Protein AF-A0A7J8SU48-F1 (afdb_monomer_lite)

Radius of gyration: 16.94 Å; chains: 1; bounding box: 37×37×42 Å

Secondary structure (DSSP, 8-state):
--------BTTB------TTT-----SEEEEES-GGGS-HHHHHHHHHHHHHHHHHH-TT--EEEEE--EEPPGGG--TTTHHHHHHHHHHHHHHHHHSS---EETT-

InterPro domains:
  IPR001077 O-methyltransferase, C-terminal domain [PF00891] (8-108)
  IPR016461 O-methyltransferase-like [PS51683] (1-108)
  IPR016461 O-methyltransferase-like [PTHR11746] (14-108)
  IPR029063 S-adenosyl-L-methionine-dependent methyltransferase superfamily [G3DSA:3.40.50.150] (3-108)
  IPR029063 S-adenosyl-L-methionine-dependent methyltransferase superfamily [SSF53335] (10-108)

Organism: Gossypium davidsonii (NCBI:txid34287)

Structure (mmCIF, N/CA/C/O backbone):
data_AF-A0A7J8SU48-F1
#
_entry.id   AF-A0A7J8SU48-F1
#
loop_
_atom_site.group_PDB
_atom_site.id
_atom_site.type_symbol
_atom_site.label_atom_id
_atom_site.label_alt_id
_atom_site.label_comp_id
_atom_site.label_asym_id
_atom_site.label_entity_id
_atom_site.label_seq_id
_atom_site.pdbx_PDB_ins_code
_atom_site.Cartn_x
_atom_site.Cartn_y
_atom_site.Cartn_z
_atom_site.occupancy
_atom_site.B_iso_or_equiv
_atom_site.auth_seq_id
_atom_site.auth_comp_id
_atom_site.auth_asym_id
_atom_site.auth_atom_id
_atom_site.pdbx_PDB_model_num
ATOM 1 N N . MET A 1 1 ? -1.539 -21.802 3.707 1.00 43.28 1 MET A N 1
ATOM 2 C CA . MET A 1 1 ? -1.877 -21.889 5.143 1.00 43.28 1 MET A CA 1
ATOM 3 C C . MET A 1 1 ? -0.743 -21.184 5.878 1.00 43.28 1 MET A C 1
ATOM 5 O O . MET A 1 1 ? 0.362 -21.707 5.877 1.00 43.28 1 MET A O 1
ATOM 9 N N . LEU A 1 2 ? -0.946 -19.938 6.321 1.00 53.31 2 LEU A N 1
ATOM 10 C CA . LEU A 1 2 ? 0.092 -19.184 7.037 1.00 53.31 2 LEU A CA 1
ATOM 11 C C . LEU A 1 2 ? 0.279 -19.814 8.423 1.00 53.31 2 LEU A C 1
ATOM 13 O O . LEU A 1 2 ? -0.695 -20.160 9.082 1.00 53.31 2 LEU A O 1
ATOM 17 N N . ASN A 1 3 ? 1.530 -20.035 8.810 1.00 48.88 3 ASN A N 1
ATOM 18 C CA . ASN A 1 3 ? 1.925 -20.704 10.045 1.00 48.88 3 ASN A CA 1
ATOM 19 C C . ASN A 1 3 ? 1.720 -19.728 11.224 1.00 48.88 3 ASN A C 1
ATOM 21 O O . ASN A 1 3 ? 2.374 -18.690 11.264 1.00 48.88 3 ASN A O 1
ATOM 25 N N . THR A 1 4 ? 0.792 -20.004 12.146 1.00 61.75 4 THR A N 1
ATOM 26 C CA . THR A 1 4 ? 0.286 -19.018 13.132 1.00 61.75 4 THR A CA 1
ATOM 27 C C . THR A 1 4 ? 0.928 -19.090 14.522 1.00 61.75 4 THR A C 1
ATOM 29 O O . THR A 1 4 ? 0.342 -18.607 15.484 1.00 61.75 4 THR A O 1
ATOM 32 N N . ASN A 1 5 ? 2.131 -19.648 14.678 1.00 74.31 5 ASN A N 1
ATOM 33 C CA . ASN A 1 5 ? 2.818 -19.682 15.983 1.00 74.31 5 ASN A CA 1
ATOM 34 C C . ASN A 1 5 ? 3.531 -18.360 16.335 1.00 74.31 5 ASN A C 1
ATOM 36 O O . ASN 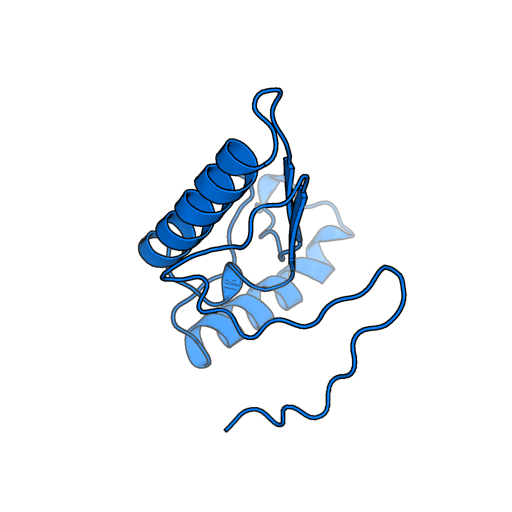A 1 5 ? 4.617 -18.369 16.912 1.00 74.31 5 ASN A O 1
ATOM 40 N N . LEU A 1 6 ? 2.943 -17.219 15.976 1.00 84.56 6 LEU A N 1
ATOM 41 C CA . LEU A 1 6 ? 3.449 -15.909 16.375 1.00 84.56 6 LEU A CA 1
ATOM 42 C C . LEU A 1 6 ? 2.851 -15.557 17.739 1.00 84.56 6 LEU A C 1
ATOM 44 O O . LEU A 1 6 ? 1.640 -15.630 17.929 1.00 84.56 6 LEU A O 1
ATOM 48 N N . GLN A 1 7 ? 3.714 -15.230 18.698 1.00 88.50 7 GLN A N 1
ATOM 49 C CA . GLN A 1 7 ? 3.308 -14.825 20.040 1.00 88.50 7 GLN A CA 1
ATOM 50 C C . GLN A 1 7 ? 3.464 -13.318 20.185 1.00 88.50 7 GLN A C 1
ATOM 52 O O . GLN A 1 7 ? 4.528 -12.768 19.897 1.00 88.50 7 GLN A O 1
ATOM 57 N N . ASP A 1 8 ? 2.407 -12.671 20.662 1.00 92.69 8 ASP A N 1
ATOM 58 C CA . ASP A 1 8 ? 2.436 -11.260 21.029 1.00 92.69 8 ASP A CA 1
ATOM 59 C C . ASP A 1 8 ? 3.436 -11.012 22.168 1.00 92.69 8 ASP A C 1
ATOM 61 O O . ASP A 1 8 ? 3.649 -11.860 23.040 1.00 92.69 8 ASP A O 1
ATOM 65 N N . SER A 1 9 ? 4.039 -9.823 22.194 1.00 94.06 9 SER A N 1
ATOM 66 C CA . SER A 1 9 ? 4.981 -9.446 23.249 1.00 94.06 9 SER A CA 1
ATOM 67 C C . SER A 1 9 ? 5.060 -7.935 23.432 1.00 94.06 9 SER A C 1
ATOM 69 O O . SER A 1 9 ? 5.431 -7.222 22.500 1.00 94.06 9 SER A O 1
ATOM 71 N N . GLY A 1 10 ? 4.804 -7.438 24.645 1.00 95.00 10 GLY A N 1
ATOM 72 C CA . GLY A 1 10 ? 4.969 -6.020 24.982 1.00 95.00 10 GLY A CA 1
ATOM 73 C C . GLY A 1 10 ? 4.236 -5.091 24.007 1.00 95.00 10 GLY A C 1
ATOM 74 O O . GLY A 1 10 ? 3.013 -5.032 24.011 1.00 95.00 10 GLY A O 1
ATOM 75 N N . ASN A 1 11 ? 5.003 -4.390 23.167 1.00 95.12 11 ASN A N 1
ATOM 76 C CA . ASN A 1 11 ? 4.507 -3.431 22.172 1.00 95.12 11 ASN A CA 1
ATOM 77 C C . ASN A 1 11 ? 4.328 -4.030 20.759 1.00 95.12 11 ASN A C 1
ATOM 79 O O . ASN A 1 11 ? 4.201 -3.278 19.795 1.00 95.12 11 ASN A O 1
ATOM 83 N N . LEU A 1 12 ? 4.372 -5.358 20.614 1.00 94.50 12 LEU A N 1
ATOM 84 C CA . LEU A 1 12 ? 4.258 -6.067 19.340 1.00 94.50 12 LEU A CA 1
ATOM 85 C C . LEU A 1 12 ? 3.089 -7.049 19.380 1.00 94.50 12 LEU A C 1
ATOM 87 O O . LEU A 1 12 ? 3.029 -7.913 20.258 1.00 94.50 12 LEU A O 1
ATOM 91 N N . LYS A 1 13 ? 2.195 -6.917 18.401 1.00 92.75 13 LYS A N 1
ATOM 92 C CA . LYS A 1 13 ? 1.032 -7.776 18.206 1.00 92.75 13 LYS A CA 1
ATOM 93 C C . LYS A 1 13 ? 1.003 -8.286 16.772 1.00 92.75 13 LYS A C 1
ATOM 95 O O . LYS A 1 13 ? 1.315 -7.527 15.852 1.00 92.75 13 LYS A O 1
ATOM 100 N N . TYR A 1 14 ? 0.636 -9.548 16.594 1.00 91.81 14 TYR A N 1
ATOM 101 C CA . TYR A 1 14 ? 0.499 -10.162 15.280 1.00 91.81 14 TYR A CA 1
ATOM 102 C C . TYR A 1 14 ? -0.968 -10.430 14.976 1.00 91.81 14 TYR A C 1
ATOM 104 O O . TYR A 1 14 ? -1.639 -11.174 15.685 1.00 91.81 14 TYR A O 1
ATOM 112 N N . ASP A 1 15 ? -1.454 -9.859 13.879 1.00 89.38 15 ASP A N 1
ATOM 113 C CA . ASP A 1 15 ? -2.825 -10.040 13.424 1.00 89.38 15 ASP A CA 1
ATOM 114 C C . ASP A 1 15 ? -2.827 -10.502 11.964 1.00 89.38 15 ASP A C 1
ATOM 116 O O . ASP A 1 15 ? -2.140 -9.937 11.111 1.00 89.38 15 ASP A O 1
ATOM 120 N N . ALA A 1 16 ? -3.611 -11.538 11.668 1.00 89.69 16 ALA A N 1
ATOM 121 C CA . ALA A 1 16 ? -3.863 -11.967 10.299 1.00 89.69 16 ALA A CA 1
ATOM 122 C C . ALA A 1 16 ? -5.027 -11.143 9.738 1.00 89.69 16 ALA A C 1
ATOM 124 O O . ALA A 1 16 ? -6.174 -11.339 10.138 1.00 89.69 16 ALA A O 1
ATOM 125 N N . VAL A 1 17 ? -4.728 -10.218 8.827 1.00 88.81 17 VAL A N 1
ATOM 126 C CA . VAL A 1 17 ? -5.711 -9.271 8.283 1.00 88.81 17 VAL A CA 1
ATOM 127 C C . VAL A 1 17 ? -5.687 -9.304 6.759 1.00 88.81 17 VAL A C 1
ATOM 129 O O . VAL A 1 17 ? -4.630 -9.426 6.144 1.00 88.81 17 VAL A O 1
ATOM 132 N N . ASP A 1 18 ? -6.865 -9.179 6.150 1.00 94.69 18 ASP A N 1
ATOM 133 C CA . ASP A 1 18 ? -7.022 -8.965 4.712 1.00 94.69 18 ASP A CA 1
ATOM 134 C C . ASP A 1 18 ? -7.151 -7.461 4.431 1.00 94.69 18 ASP A C 1
ATOM 136 O O . ASP A 1 18 ? -8.219 -6.870 4.612 1.00 94.69 18 ASP A O 1
ATOM 140 N N . MET A 1 19 ? -6.061 -6.843 3.970 1.00 94.44 19 MET A N 1
ATOM 141 C CA . MET A 1 19 ? -5.988 -5.400 3.702 1.00 94.44 19 MET A CA 1
ATOM 142 C C . MET A 1 19 ? -6.947 -4.913 2.598 1.00 94.44 19 MET A C 1
ATOM 144 O O . MET A 1 19 ? -7.258 -3.721 2.519 1.00 94.44 19 MET A O 1
ATOM 148 N N . PHE A 1 20 ? -7.482 -5.822 1.773 1.00 96.00 20 PHE A N 1
ATOM 149 C CA . PHE A 1 20 ? -8.525 -5.502 0.795 1.00 96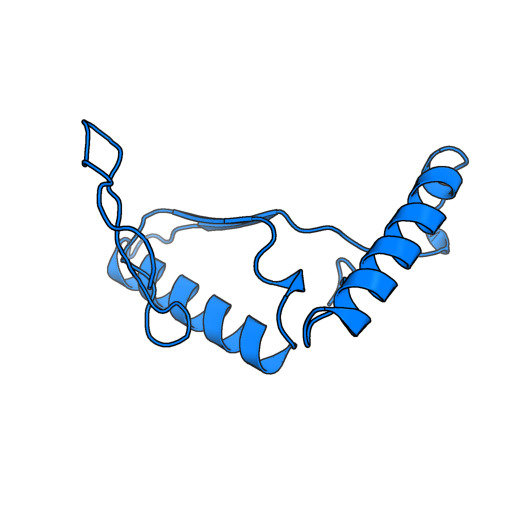.00 20 PHE A CA 1
ATOM 150 C C . PHE A 1 20 ? -9.928 -5.445 1.391 1.00 96.00 20 PHE A C 1
ATOM 152 O O . PHE A 1 20 ? -10.875 -5.108 0.670 1.00 96.00 20 PHE A O 1
ATOM 159 N N . LYS A 1 21 ? -10.081 -5.787 2.670 1.00 95.69 21 LYS A N 1
ATOM 160 C CA . LYS A 1 21 ? -11.339 -5.691 3.411 1.00 95.69 21 LYS A CA 1
ATOM 161 C C . LYS A 1 21 ? -11.247 -4.667 4.527 1.00 95.69 21 LYS A C 1
ATOM 163 O O . LYS A 1 21 ? -12.159 -3.864 4.670 1.00 95.69 21 LYS A O 1
ATOM 168 N N . GLU A 1 22 ? -10.169 -4.693 5.305 1.00 92.69 22 GLU A N 1
ATOM 169 C CA . GLU A 1 22 ? -9.965 -3.739 6.389 1.00 92.69 22 GLU A CA 1
ATOM 170 C C . GLU A 1 22 ? -8.494 -3.597 6.781 1.00 92.69 22 GLU A C 1
ATOM 172 O O . GLU A 1 22 ? -7.674 -4.488 6.583 1.00 92.69 22 GLU A O 1
ATOM 177 N N . VAL A 1 23 ? -8.173 -2.461 7.396 1.00 95.12 23 VAL A N 1
ATOM 178 C CA . VAL A 1 23 ? -6.906 -2.232 8.097 1.00 95.12 23 VAL A CA 1
ATOM 179 C C . VAL A 1 23 ? -7.232 -1.896 9.551 1.00 95.12 23 VAL A C 1
ATOM 181 O O . VAL A 1 23 ? -8.252 -1.255 9.830 1.00 95.12 23 VAL A O 1
ATOM 184 N N . LEU A 1 24 ? -6.406 -2.350 10.492 1.00 93.81 24 LEU A N 1
ATOM 185 C CA . LEU A 1 24 ? -6.622 -2.106 11.919 1.00 93.81 24 LEU A CA 1
ATOM 186 C C . LEU A 1 24 ? -6.458 -0.623 12.257 1.00 93.81 24 LEU A C 1
ATOM 188 O O . LEU A 1 24 ? -5.583 0.053 11.722 1.00 93.81 24 LEU A O 1
ATOM 192 N N . ALA A 1 25 ? -7.297 -0.124 13.167 1.00 94.94 25 ALA A N 1
ATOM 193 C CA . ALA A 1 25 ? -7.208 1.249 13.653 1.00 94.94 25 ALA A CA 1
ATOM 194 C C . ALA A 1 25 ? -5.819 1.500 14.266 1.00 94.94 25 ALA A C 1
ATOM 196 O O . ALA A 1 25 ? -5.350 0.723 15.096 1.00 94.94 25 ALA A O 1
ATOM 197 N N . SER A 1 26 ? -5.120 2.538 13.804 1.00 93.19 26 SER A N 1
ATOM 198 C CA . SER A 1 26 ? -3.728 2.817 14.182 1.00 93.19 26 SER A CA 1
ATOM 199 C C . SER A 1 26 ? -3.401 4.299 14.016 1.00 93.19 26 SER A C 1
ATOM 201 O O . SER A 1 26 ? -3.965 4.971 13.152 1.00 93.19 26 SER A O 1
ATOM 203 N N . ASP A 1 27 ? -2.487 4.816 14.841 1.00 94.50 27 ASP A N 1
ATOM 204 C CA . ASP A 1 27 ? -2.042 6.218 14.768 1.00 94.50 27 ASP A CA 1
ATOM 205 C C . ASP A 1 27 ? -1.195 6.489 13.515 1.00 94.50 27 ASP A C 1
ATOM 207 O O . ASP A 1 27 ? -1.216 7.585 12.943 1.00 94.50 27 ASP A O 1
ATOM 211 N N . ALA A 1 28 ? -0.462 5.469 13.070 1.00 95.75 28 ALA A N 1
ATOM 212 C CA . ALA A 1 28 ? 0.272 5.466 11.820 1.00 95.75 28 ALA A CA 1
ATOM 213 C C . ALA A 1 28 ? 0.213 4.085 11.164 1.00 95.75 28 ALA A C 1
ATOM 215 O O . ALA A 1 28 ? 0.123 3.069 11.851 1.00 95.75 28 ALA A O 1
ATOM 216 N N . ILE A 1 29 ? 0.286 4.059 9.836 1.00 97.06 29 ILE A N 1
ATOM 217 C CA . ILE A 1 29 ? 0.327 2.833 9.035 1.00 97.06 29 ILE A CA 1
ATOM 218 C C . ILE A 1 29 ? 1.583 2.878 8.176 1.00 97.06 29 ILE A C 1
ATOM 220 O O . ILE A 1 29 ? 1.837 3.884 7.517 1.00 97.06 29 ILE A O 1
ATOM 224 N N . LEU A 1 30 ? 2.356 1.795 8.185 1.00 97.69 30 LEU A N 1
ATOM 225 C CA . LEU A 1 30 ? 3.527 1.620 7.336 1.00 97.69 30 LEU A CA 1
ATOM 226 C C . LEU A 1 30 ? 3.233 0.546 6.286 1.00 97.69 30 LEU A C 1
ATOM 228 O O . LEU A 1 30 ? 2.962 -0.598 6.641 1.00 97.69 30 LEU A O 1
ATOM 232 N N . LEU A 1 31 ? 3.321 0.913 5.012 1.00 97.56 31 LEU A N 1
ATOM 233 C CA . LEU A 1 31 ? 3.234 0.004 3.872 1.00 97.56 31 LEU A CA 1
ATOM 234 C C . LEU A 1 31 ? 4.624 -0.075 3.244 1.00 97.56 31 LEU A C 1
ATOM 236 O O . LEU A 1 31 ? 5.075 0.882 2.619 1.00 97.56 31 LEU A O 1
ATOM 240 N N . LYS A 1 32 ? 5.333 -1.179 3.474 1.00 96.56 32 LYS A N 1
ATOM 241 C CA . LYS A 1 32 ? 6.683 -1.385 2.945 1.00 96.56 32 LYS A CA 1
ATOM 242 C C . LYS A 1 32 ? 6.660 -2.506 1.918 1.00 96.56 32 LYS A C 1
ATOM 244 O O . LYS A 1 32 ? 6.434 -3.646 2.318 1.00 96.56 32 LYS A O 1
ATOM 249 N N . TRP A 1 33 ? 6.951 -2.176 0.663 1.00 94.44 33 TRP A N 1
ATOM 250 C CA . TRP A 1 33 ? 6.943 -3.102 -0.474 1.00 94.44 33 TRP A CA 1
ATOM 251 C C . TRP A 1 33 ? 5.594 -3.797 -0.608 1.00 94.44 33 TRP A C 1
ATOM 253 O O . TRP A 1 33 ? 5.521 -5.015 -0.697 1.00 94.44 33 TRP A O 1
ATOM 263 N N . ILE A 1 34 ? 4.523 -3.005 -0.508 1.00 95.94 34 ILE A N 1
ATOM 264 C CA . ILE A 1 34 ? 3.150 -3.510 -0.596 1.00 95.94 34 ILE A CA 1
ATOM 265 C C . ILE A 1 34 ? 2.467 -2.988 -1.851 1.00 95.94 34 ILE A C 1
ATOM 267 O O . ILE A 1 34 ? 1.799 -3.764 -2.517 1.00 95.94 34 ILE A O 1
ATOM 271 N N . LEU A 1 35 ? 2.578 -1.696 -2.184 1.00 96.44 35 LEU A N 1
ATOM 272 C CA . LEU A 1 35 ? 1.779 -1.122 -3.275 1.00 96.44 35 LEU A CA 1
ATOM 273 C C . LEU A 1 35 ? 2.362 -1.445 -4.656 1.00 96.44 35 LEU A C 1
ATOM 275 O O . LEU A 1 35 ? 1.615 -1.514 -5.631 1.00 96.44 35 LEU A O 1
ATOM 279 N N . LEU A 1 36 ? 3.667 -1.703 -4.744 1.00 94.12 36 LEU A N 1
ATOM 280 C CA . LEU A 1 36 ? 4.316 -2.201 -5.963 1.00 94.12 36 LEU A CA 1
ATOM 281 C C . LEU A 1 36 ? 3.777 -3.563 -6.447 1.00 94.12 36 LEU A C 1
ATOM 283 O O . LEU A 1 36 ? 3.871 -3.854 -7.636 1.00 94.12 36 LEU A O 1
ATOM 287 N N . ASP A 1 37 ? 3.135 -4.354 -5.575 1.00 95.06 37 ASP A N 1
ATOM 288 C CA . ASP A 1 37 ? 2.549 -5.653 -5.942 1.00 95.06 37 ASP A CA 1
ATOM 289 C C . ASP A 1 37 ? 1.209 -5.528 -6.691 1.00 95.06 37 ASP A C 1
ATOM 291 O O . ASP A 1 37 ? 0.757 -6.476 -7.341 1.00 95.06 37 ASP A O 1
ATOM 295 N N . TRP A 1 38 ? 0.553 -4.367 -6.609 1.00 96.12 38 TRP A N 1
ATOM 296 C CA . TRP A 1 38 ? -0.847 -4.204 -7.002 1.00 96.12 38 TRP A CA 1
ATOM 297 C C . TRP A 1 38 ? -1.044 -3.160 -8.092 1.00 96.12 38 TRP A C 1
ATOM 299 O O . TRP A 1 38 ? -0.267 -2.209 -8.233 1.00 96.12 38 TRP A O 1
ATOM 309 N N . ASN A 1 39 ? -2.128 -3.311 -8.855 1.00 94.69 39 ASN A N 1
ATOM 310 C CA . ASN A 1 39 ? -2.525 -2.295 -9.828 1.00 94.69 39 ASN A CA 1
ATOM 311 C C . ASN A 1 39 ? -3.131 -1.060 -9.133 1.00 94.69 39 ASN A C 1
ATOM 313 O O . ASN A 1 39 ? -3.360 -1.043 -7.924 1.00 94.69 39 ASN A O 1
ATOM 317 N N . ASP A 1 40 ? -3.398 -0.004 -9.900 1.00 95.44 40 ASP A N 1
ATOM 318 C CA . ASP A 1 40 ? -3.788 1.293 -9.337 1.00 95.44 40 ASP A CA 1
ATOM 319 C C . ASP A 1 40 ? -5.143 1.254 -8.602 1.00 95.44 40 ASP A C 1
ATOM 321 O O . ASP A 1 40 ? -5.280 1.853 -7.533 1.00 95.44 40 ASP A O 1
ATOM 325 N N . ASP A 1 41 ? -6.122 0.486 -9.092 1.00 96.88 41 ASP A N 1
ATOM 326 C CA . ASP A 1 41 ? -7.428 0.336 -8.432 1.00 96.88 41 ASP A CA 1
ATOM 327 C C . ASP A 1 41 ? -7.305 -0.395 -7.086 1.00 96.88 41 ASP A C 1
ATOM 329 O O . ASP A 1 41 ? -7.940 -0.027 -6.088 1.00 96.88 41 ASP A O 1
ATOM 333 N N . GLU A 1 42 ? -6.458 -1.419 -7.042 1.00 97.44 42 GLU A N 1
ATOM 334 C CA . GLU A 1 42 ? -6.146 -2.184 -5.839 1.00 97.44 42 GLU A CA 1
ATOM 335 C C . GLU A 1 42 ? -5.367 -1.346 -4.817 1.00 97.44 42 GLU A C 1
ATOM 337 O O . GLU A 1 42 ? -5.742 -1.311 -3.640 1.00 97.44 42 GLU A O 1
ATOM 342 N N . CYS A 1 43 ? -4.361 -0.589 -5.261 1.00 97.25 43 CYS A N 1
ATOM 343 C CA . CYS A 1 43 ? -3.634 0.374 -4.435 1.00 97.25 43 CYS A CA 1
ATOM 344 C C . CYS A 1 43 ? -4.573 1.411 -3.818 1.00 97.25 43 CYS A C 1
ATOM 346 O O . CYS A 1 43 ? -4.547 1.642 -2.605 1.00 97.25 43 CYS A O 1
ATOM 348 N N . LEU A 1 44 ? -5.463 2.000 -4.623 1.00 97.25 44 LEU A N 1
ATOM 349 C CA . LEU A 1 44 ? -6.464 2.950 -4.141 1.00 97.25 44 LEU A CA 1
ATOM 350 C C . LEU A 1 44 ? -7.389 2.322 -3.097 1.00 97.25 44 LEU A C 1
ATOM 352 O O . LEU A 1 44 ? -7.7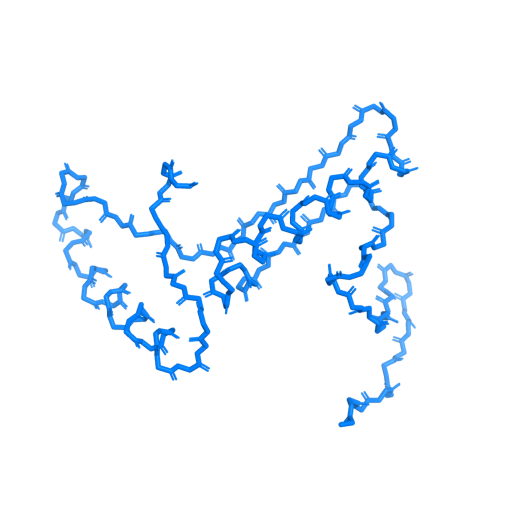68 2.989 -2.131 1.00 97.25 44 LEU A O 1
ATOM 356 N N . LYS A 1 45 ? -7.761 1.051 -3.265 1.00 97.94 45 LYS A N 1
ATOM 357 C CA . LYS A 1 45 ? -8.587 0.326 -2.296 1.00 97.94 45 LYS A CA 1
ATOM 358 C C . LYS A 1 45 ? -7.863 0.145 -0.960 1.00 97.94 45 LYS A C 1
ATOM 360 O O . LYS A 1 45 ? -8.445 0.454 0.079 1.00 97.94 45 LYS A O 1
ATOM 365 N N . ILE A 1 46 ? -6.597 -0.274 -0.981 1.00 97.81 46 ILE A N 1
ATOM 366 C CA . ILE A 1 46 ? -5.765 -0.412 0.226 1.00 97.81 46 ILE A CA 1
ATOM 367 C C . ILE A 1 46 ? -5.629 0.943 0.934 1.00 97.81 46 ILE A C 1
ATOM 369 O O . ILE A 1 46 ? -5.934 1.064 2.122 1.00 97.81 46 ILE A O 1
ATOM 373 N N . LEU A 1 47 ? -5.255 1.993 0.198 1.00 97.50 47 LEU A N 1
ATOM 374 C CA . LEU A 1 47 ? -5.059 3.337 0.748 1.00 97.50 47 LEU A CA 1
ATOM 375 C C . LEU A 1 47 ? -6.344 3.929 1.351 1.00 97.50 47 LEU A C 1
ATOM 377 O O . LEU A 1 47 ? -6.284 4.610 2.381 1.00 97.50 47 LEU A O 1
ATOM 381 N N . LYS A 1 48 ? -7.517 3.644 0.766 1.00 97.25 48 LYS A N 1
ATOM 382 C CA . LYS A 1 48 ? -8.821 4.021 1.343 1.00 97.25 48 LYS A CA 1
ATOM 383 C C . LYS A 1 48 ? -9.041 3.365 2.707 1.00 97.25 48 LYS A C 1
ATOM 385 O O . LYS A 1 48 ? -9.346 4.080 3.662 1.00 97.25 48 LYS A O 1
ATOM 390 N N . HIS A 1 49 ? -8.803 2.059 2.839 1.00 97.38 49 HIS A N 1
ATOM 391 C CA . HIS A 1 49 ? -8.915 1.384 4.136 1.00 97.38 49 HIS A CA 1
ATOM 392 C C . HIS A 1 49 ? -7.897 1.906 5.157 1.00 97.38 49 HIS A C 1
ATOM 394 O O . HIS A 1 49 ? -8.242 2.071 6.328 1.00 97.38 49 HIS A O 1
ATOM 400 N N . CYS A 1 50 ? -6.670 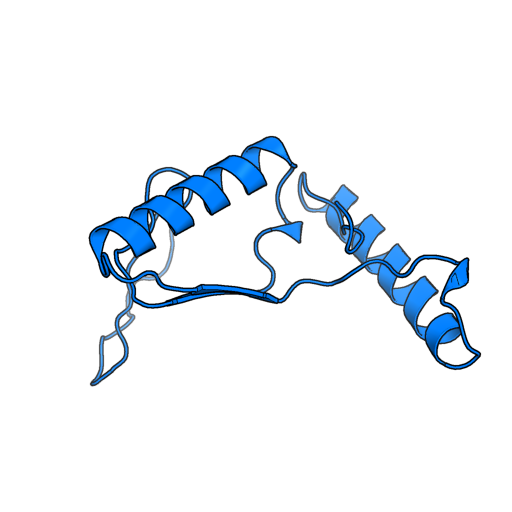2.241 4.739 1.00 96.81 50 CYS A N 1
ATOM 401 C CA . CYS A 1 50 ? -5.689 2.882 5.620 1.00 96.81 50 CYS A CA 1
ATOM 402 C C . CYS A 1 50 ? -6.198 4.231 6.153 1.00 96.81 50 CYS A C 1
ATOM 404 O O . CYS A 1 50 ? -6.120 4.510 7.352 1.00 96.81 50 CYS A O 1
ATOM 406 N N . LYS A 1 51 ? -6.770 5.066 5.278 1.00 94.94 51 LYS A N 1
ATOM 407 C CA . LYS A 1 51 ? -7.363 6.353 5.666 1.00 94.94 51 LYS A CA 1
ATOM 408 C C . LYS A 1 51 ? -8.516 6.173 6.657 1.00 94.94 51 LYS A C 1
ATOM 410 O O . LYS A 1 51 ? -8.605 6.914 7.639 1.00 94.94 51 LYS A O 1
ATOM 415 N N . GLU A 1 52 ? -9.389 5.197 6.428 1.00 94.69 52 GLU A N 1
ATOM 416 C CA . GLU A 1 52 ? -10.495 4.867 7.334 1.00 94.69 52 GLU A CA 1
ATOM 417 C C . GLU A 1 52 ? -9.998 4.350 8.689 1.00 94.69 52 GLU A C 1
ATOM 419 O O . GLU A 1 52 ? -10.531 4.729 9.731 1.00 94.69 52 GLU A O 1
ATOM 424 N N . ALA A 1 53 ? -8.961 3.513 8.699 1.00 95.50 53 ALA A N 1
ATOM 425 C CA . ALA A 1 53 ? -8.332 3.002 9.912 1.00 95.50 53 ALA A CA 1
ATOM 426 C C . ALA A 1 53 ? -7.741 4.121 10.783 1.00 95.50 53 ALA A C 1
ATOM 428 O O . ALA A 1 53 ? -8.033 4.187 11.979 1.00 95.50 53 ALA A O 1
ATOM 429 N N . ILE A 1 54 ? -7.000 5.053 10.178 1.00 96.25 54 ILE A N 1
ATOM 430 C CA . ILE A 1 54 ? -6.483 6.241 10.875 1.00 96.25 54 ILE A CA 1
ATOM 431 C C . ILE A 1 54 ? -7.630 7.095 11.422 1.00 96.25 54 ILE A C 1
ATOM 433 O O . ILE A 1 54 ? -7.601 7.517 12.578 1.00 96.25 54 ILE A O 1
ATOM 437 N N . SER A 1 55 ? -8.667 7.321 10.611 1.00 93.56 55 SER A N 1
ATOM 438 C CA . SER A 1 55 ? -9.814 8.156 10.996 1.00 93.56 55 SER A CA 1
ATOM 439 C C . SER A 1 55 ? -10.603 7.567 12.172 1.00 93.56 55 SER A C 1
ATOM 441 O O . SER A 1 55 ? -11.132 8.317 12.994 1.00 93.56 55 SER A O 1
ATOM 443 N N . ARG A 1 56 ? -10.668 6.230 12.271 1.00 93.44 56 ARG A N 1
ATOM 444 C CA . ARG A 1 56 ? -11.272 5.513 13.405 1.00 93.44 56 ARG A CA 1
ATOM 445 C C . ARG A 1 56 ? -10.446 5.647 14.687 1.00 93.44 56 ARG A C 1
ATOM 447 O O . ARG A 1 56 ? -11.042 5.771 15.753 1.00 93.44 56 ARG A O 1
ATOM 454 N N . GLN A 1 57 ? -9.115 5.649 14.586 1.00 93.38 57 GLN A N 1
ATOM 455 C CA . GLN A 1 57 ? -8.220 5.744 15.743 1.00 93.38 57 GLN A CA 1
ATOM 456 C C . GLN A 1 57 ? -8.110 7.172 16.285 1.00 93.38 57 GLN A C 1
ATOM 458 O O . GLN A 1 57 ? -8.276 7.407 17.481 1.00 93.38 57 GLN A O 1
ATOM 463 N N . ASN A 1 58 ? -7.818 8.139 15.413 1.00 85.94 58 ASN A N 1
ATOM 464 C CA . ASN A 1 58 ? -7.434 9.479 15.828 1.00 85.94 58 ASN A CA 1
ATOM 465 C C . ASN A 1 58 ? -8.134 10.555 14.992 1.00 85.94 58 ASN A C 1
ATOM 467 O O . ASN A 1 58 ? -7.738 10.880 13.873 1.00 85.94 58 ASN A O 1
ATOM 471 N N . LYS A 1 59 ? -9.143 11.197 15.594 1.00 80.75 59 LYS A N 1
ATOM 472 C CA . LYS A 1 59 ? -9.884 12.307 14.969 1.00 80.75 59 LYS A CA 1
ATOM 473 C C . LYS A 1 59 ? -9.027 13.547 14.689 1.00 80.75 59 LYS A C 1
ATOM 475 O O . LYS A 1 59 ? -9.455 14.400 13.919 1.00 80.75 59 LYS A O 1
ATOM 480 N N . LYS A 1 60 ? -7.847 13.672 15.308 1.00 85.31 60 LYS A N 1
ATOM 481 C CA . LYS A 1 60 ? -6.886 14.759 15.047 1.00 85.31 60 LYS A CA 1
ATOM 482 C C . LYS A 1 60 ? -5.966 14.462 13.853 1.00 85.31 60 LYS A C 1
ATOM 484 O O . LYS A 1 60 ? -5.148 15.310 13.510 1.00 85.31 60 LYS A O 1
ATOM 489 N N . GLY A 1 61 ? -6.121 13.299 13.218 1.00 81.69 61 GLY A N 1
ATOM 490 C CA . GLY A 1 61 ? -5.319 12.846 12.086 1.00 81.69 61 GLY A CA 1
ATOM 491 C C . GLY A 1 61 ? -4.210 11.872 12.487 1.00 81.69 61 GLY A C 1
ATOM 492 O O . GLY A 1 61 ? -3.847 11.752 13.654 1.00 81.69 61 GLY A O 1
ATOM 493 N N . GLY A 1 62 ? -3.673 11.180 11.488 1.00 92.75 62 GLY A N 1
ATOM 494 C CA . GLY A 1 62 ? -2.554 10.242 11.589 1.00 92.75 62 GLY A CA 1
ATOM 495 C C . GLY A 1 62 ? -1.787 10.217 10.270 1.00 92.75 62 GLY A C 1
ATOM 496 O O . GLY A 1 62 ? -2.032 11.058 9.400 1.00 92.75 62 GLY A O 1
ATOM 497 N N . LYS A 1 63 ? -0.847 9.284 10.107 1.00 94.94 63 LYS A N 1
ATOM 498 C CA . LYS A 1 63 ? 0.009 9.230 8.908 1.00 94.94 63 LYS A CA 1
ATOM 499 C C . LYS A 1 63 ? 0.015 7.852 8.257 1.00 94.94 63 LYS A C 1
ATOM 501 O O . LYS A 1 63 ? 0.131 6.844 8.943 1.00 94.94 63 LYS A O 1
ATOM 506 N N . VAL A 1 64 ? -0.037 7.828 6.928 1.00 96.75 64 VAL A N 1
ATOM 507 C CA . VAL A 1 64 ? 0.343 6.656 6.130 1.00 96.75 64 VAL A CA 1
ATOM 508 C C . VAL A 1 64 ? 1.755 6.908 5.613 1.00 96.75 64 VAL A C 1
ATOM 510 O O . VAL A 1 64 ? 2.015 7.956 5.026 1.00 96.75 64 VAL A O 1
ATOM 513 N N . MET A 1 65 ? 2.670 5.985 5.882 1.00 97.69 65 MET A N 1
ATOM 514 C CA . MET A 1 65 ? 4.040 5.990 5.379 1.00 97.69 65 MET A CA 1
ATOM 515 C C . MET A 1 65 ? 4.176 4.861 4.366 1.00 97.69 65 MET A C 1
ATOM 517 O O . MET A 1 65 ? 3.855 3.715 4.677 1.00 97.69 65 MET A O 1
ATOM 521 N N . ILE A 1 66 ? 4.650 5.190 3.172 1.00 97.50 66 ILE A N 1
ATOM 522 C CA . ILE A 1 66 ? 4.882 4.232 2.093 1.00 97.50 66 ILE A CA 1
ATOM 523 C C . ILE A 1 66 ? 6.389 4.170 1.875 1.00 97.50 66 ILE A C 1
ATOM 525 O O . ILE A 1 66 ? 7.045 5.207 1.784 1.00 97.50 66 ILE A O 1
ATOM 529 N N . ILE A 1 67 ? 6.934 2.959 1.848 1.00 95.88 67 ILE A N 1
ATOM 530 C CA . ILE A 1 67 ? 8.335 2.705 1.521 1.00 95.88 67 ILE A CA 1
ATOM 531 C C . ILE A 1 67 ? 8.334 1.718 0.365 1.00 95.88 67 ILE A C 1
ATOM 533 O O . ILE A 1 67 ? 8.369 0.518 0.611 1.00 95.88 67 ILE A O 1
ATOM 537 N N . ASP A 1 68 ? 8.313 2.249 -0.853 1.00 92.94 68 ASP A N 1
ATOM 538 C CA . ASP A 1 68 ? 8.410 1.514 -2.117 1.00 92.94 68 ASP A CA 1
ATOM 539 C C . ASP A 1 68 ? 9.532 2.126 -2.972 1.00 92.94 68 ASP A C 1
ATOM 541 O O . ASP A 1 68 ? 10.106 3.166 -2.621 1.00 92.94 68 ASP A O 1
ATOM 545 N N . MET A 1 69 ? 9.894 1.454 -4.063 1.00 89.69 69 MET A N 1
ATOM 546 C CA . MET A 1 69 ? 10.820 2.021 -5.033 1.00 89.69 69 MET A CA 1
ATOM 547 C C . MET A 1 69 ? 10.105 3.120 -5.831 1.00 89.69 69 MET A C 1
ATOM 549 O O . MET A 1 69 ? 8.912 3.050 -6.107 1.00 89.69 69 MET A O 1
ATOM 553 N N . VAL A 1 70 ? 10.841 4.188 -6.142 1.00 89.12 70 VAL A N 1
ATOM 554 C CA . VAL A 1 70 ? 10.328 5.318 -6.921 1.00 89.12 70 VAL A CA 1
ATOM 555 C C . VAL A 1 70 ? 11.147 5.413 -8.198 1.00 89.12 70 VAL A C 1
ATOM 557 O O . VAL A 1 70 ? 12.367 5.617 -8.145 1.00 89.12 70 VAL A O 1
ATOM 560 N N . LEU A 1 71 ? 10.476 5.253 -9.337 1.00 87.19 71 LEU A N 1
ATOM 561 C CA . LEU A 1 71 ? 11.087 5.377 -10.653 1.00 87.19 71 LEU A CA 1
ATOM 562 C C . LEU A 1 71 ? 11.548 6.817 -10.875 1.00 87.19 71 LEU A C 1
ATOM 564 O O . LEU A 1 71 ? 10.770 7.772 -10.799 1.00 87.19 71 LEU A O 1
ATOM 568 N N . MET A 1 72 ? 12.838 6.971 -11.161 1.00 78.88 72 MET A N 1
ATOM 569 C CA . MET A 1 72 ? 13.434 8.267 -11.467 1.00 78.88 72 MET A CA 1
ATOM 570 C C . MET A 1 72 ? 13.047 8.706 -12.883 1.00 78.88 72 MET A C 1
ATOM 572 O O . MET A 1 72 ? 13.151 7.937 -13.837 1.00 78.88 72 MET A O 1
ATOM 576 N N . LYS A 1 73 ? 12.666 9.977 -13.048 1.00 70.81 73 LYS A N 1
ATOM 577 C CA . LYS A 1 73 ? 12.546 10.587 -14.380 1.00 70.81 73 LYS A CA 1
ATOM 578 C C . LYS A 1 73 ? 13.932 10.863 -14.961 1.00 70.81 73 LYS A C 1
ATOM 580 O O . LYS A 1 73 ? 14.812 11.347 -14.248 1.00 70.81 73 LYS A O 1
ATOM 585 N N . ASN A 1 74 ? 14.083 10.645 -16.269 1.00 66.25 74 ASN A N 1
ATOM 586 C CA . ASN A 1 74 ? 15.331 10.877 -17.009 1.00 66.25 74 ASN A CA 1
ATOM 587 C C . ASN A 1 74 ? 15.917 12.284 -16.775 1.00 66.25 74 ASN A C 1
ATOM 589 O O . ASN A 1 74 ? 17.129 12.440 -16.676 1.00 66.25 74 ASN A O 1
ATOM 593 N N . ASP A 1 75 ? 15.066 13.296 -16.594 1.00 62.50 75 ASP A N 1
ATOM 594 C CA . ASP A 1 75 ? 15.484 14.695 -16.433 1.00 62.50 75 ASP A CA 1
ATOM 595 C C . ASP A 1 75 ? 16.114 15.002 -15.058 1.00 62.50 75 ASP A C 1
ATOM 597 O O . ASP A 1 75 ? 16.699 16.068 -14.867 1.00 62.50 75 ASP A O 1
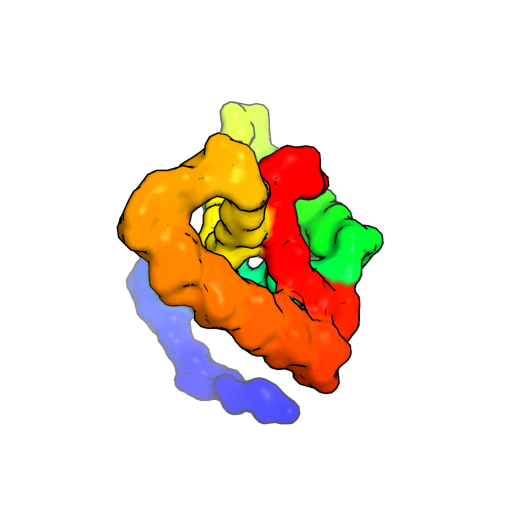ATOM 601 N N . LYS A 1 76 ? 16.003 14.080 -14.088 1.00 57.91 76 LYS A N 1
ATOM 602 C CA . LYS A 1 76 ? 16.604 14.189 -12.745 1.00 57.91 76 LYS A CA 1
ATOM 603 C C . LYS A 1 76 ? 17.903 13.375 -12.609 1.00 57.91 76 LYS A C 1
ATOM 605 O O . LYS A 1 76 ? 18.457 13.297 -11.513 1.00 57.91 76 LYS A O 1
ATOM 610 N N . MET A 1 77 ? 18.405 12.770 -13.689 1.00 58.81 77 MET A N 1
ATOM 611 C CA . MET A 1 77 ? 19.614 11.946 -13.638 1.00 58.81 77 MET A CA 1
ATOM 612 C C . MET A 1 77 ? 20.893 12.787 -13.538 1.00 58.81 77 MET A C 1
ATOM 614 O O . MET A 1 77 ? 21.284 13.471 -14.482 1.00 58.81 77 MET A O 1
ATOM 618 N N . ASN A 1 78 ? 21.598 12.683 -12.411 1.00 59.16 78 ASN A N 1
ATOM 619 C CA . ASN A 1 78 ? 23.028 12.986 -12.325 1.00 59.16 78 ASN A CA 1
ATOM 620 C C . ASN A 1 78 ? 23.851 11.684 -12.476 1.00 59.16 78 ASN A C 1
ATOM 622 O O . ASN A 1 78 ? 23.293 10.590 -12.525 1.00 59.16 78 ASN A O 1
ATOM 626 N N . GLY A 1 79 ? 25.183 11.779 -12.564 1.00 56.59 79 GLY A N 1
ATOM 627 C CA . GLY A 1 79 ? 26.055 10.628 -12.863 1.00 56.59 79 GLY A CA 1
ATOM 628 C C . GLY A 1 79 ? 25.959 9.435 -11.894 1.00 56.59 79 GLY A C 1
ATOM 629 O O . GLY A 1 79 ? 26.292 8.322 -12.287 1.00 56.59 79 GLY A O 1
ATOM 630 N N . GLU A 1 80 ? 25.464 9.630 -10.666 1.00 56.41 80 GLU A N 1
ATOM 631 C CA . GLU A 1 80 ? 25.196 8.545 -9.705 1.00 56.41 80 GLU A CA 1
ATOM 632 C C . GLU A 1 80 ? 23.818 7.882 -9.922 1.00 56.41 80 GLU A C 1
ATOM 634 O O . GLU A 1 80 ? 23.671 6.684 -9.681 1.00 56.41 80 GLU A O 1
ATOM 639 N N . ALA A 1 81 ? 22.829 8.615 -10.450 1.00 54.72 81 ALA A N 1
ATOM 640 C CA . ALA A 1 81 ? 21.483 8.117 -10.767 1.00 54.72 81 ALA A CA 1
ATOM 641 C C . ALA A 1 81 ? 21.427 7.220 -12.022 1.00 54.72 81 ALA A C 1
ATOM 643 O O . ALA A 1 81 ? 20.477 6.456 -12.210 1.00 54.72 81 ALA A O 1
ATOM 644 N N . LEU A 1 82 ? 22.451 7.266 -12.882 1.00 53.41 82 LEU A N 1
ATOM 645 C CA . LEU A 1 82 ? 22.515 6.402 -14.066 1.00 53.41 82 LEU A CA 1
ATOM 646 C C . LEU A 1 82 ? 22.658 4.917 -13.676 1.00 53.41 82 LEU A C 1
ATOM 648 O O . LEU A 1 82 ? 22.026 4.055 -14.281 1.00 53.41 82 LEU A O 1
ATOM 652 N N . ASN A 1 83 ? 23.424 4.630 -12.616 1.00 56.66 83 ASN A N 1
ATOM 653 C CA . ASN A 1 83 ? 23.678 3.264 -12.140 1.00 56.66 83 ASN A CA 1
ATOM 654 C C . ASN A 1 83 ? 22.474 2.639 -11.414 1.00 56.66 83 ASN A C 1
ATOM 656 O O . ASN A 1 83 ? 22.395 1.417 -11.308 1.00 56.66 83 ASN A O 1
ATOM 660 N N . SER A 1 84 ? 21.523 3.439 -10.919 1.00 73.50 84 SER A N 1
ATOM 661 C CA . SER A 1 84 ? 20.311 2.914 -10.277 1.00 73.50 84 SER A CA 1
ATOM 662 C C . SER A 1 84 ? 19.186 2.628 -11.269 1.00 73.50 84 SER A C 1
ATOM 664 O O . SER A 1 84 ? 18.324 1.806 -10.975 1.00 73.50 84 SER A O 1
ATOM 666 N N . THR A 1 85 ? 19.196 3.247 -12.451 1.00 81.12 85 THR A N 1
ATOM 667 C CA . THR A 1 85 ? 18.079 3.142 -13.404 1.00 81.12 85 THR A CA 1
ATOM 668 C C . THR A 1 85 ? 17.952 1.747 -13.996 1.00 81.12 85 THR A C 1
ATOM 670 O O . THR A 1 85 ? 16.851 1.214 -14.068 1.00 81.12 85 THR A O 1
ATOM 673 N N . GLU A 1 86 ? 19.066 1.117 -14.370 1.00 84.31 86 GLU A N 1
ATOM 674 C CA . GLU A 1 86 ? 19.049 -0.265 -14.859 1.00 84.31 86 GLU A CA 1
ATOM 675 C C . GLU A 1 86 ? 18.429 -1.201 -13.810 1.00 84.31 86 GLU A C 1
ATOM 677 O O . GLU A 1 86 ? 17.525 -1.969 -14.123 1.00 84.31 86 GLU A O 1
ATOM 682 N N . THR A 1 87 ? 18.824 -1.060 -12.539 1.00 86.94 87 THR A N 1
ATOM 683 C CA . THR A 1 87 ? 18.252 -1.846 -11.431 1.00 86.94 87 THR A CA 1
ATOM 684 C C . THR A 1 87 ? 16.757 -1.576 -11.244 1.00 86.94 87 THR A C 1
ATOM 686 O O . THR A 1 87 ? 15.999 -2.522 -11.047 1.00 86.94 87 THR A O 1
ATOM 689 N N . GLN A 1 88 ? 16.324 -0.314 -11.332 1.00 89.00 88 GLN A N 1
ATOM 690 C CA . GLN A 1 88 ? 14.907 0.055 -11.244 1.00 89.00 88 GLN A CA 1
ATOM 691 C C . GLN A 1 88 ? 14.084 -0.593 -12.363 1.00 89.00 88 GLN A C 1
ATOM 693 O O . GLN A 1 88 ? 13.054 -1.198 -12.092 1.00 89.00 88 GLN A O 1
ATOM 698 N N . LEU A 1 89 ? 14.571 -0.540 -13.605 1.00 88.69 89 LEU A N 1
ATOM 699 C CA . LEU A 1 89 ? 13.906 -1.155 -14.755 1.00 88.69 89 LEU A CA 1
ATOM 700 C C . LEU A 1 89 ? 13.886 -2.685 -14.662 1.00 88.69 89 LEU A C 1
ATOM 702 O O . LEU A 1 89 ? 12.882 -3.309 -14.997 1.00 88.69 89 LEU A O 1
ATOM 706 N N . PHE A 1 90 ? 14.968 -3.308 -14.188 1.00 90.94 90 PHE A N 1
ATOM 707 C CA . PHE A 1 90 ? 14.980 -4.749 -13.932 1.00 90.94 90 PHE A CA 1
ATOM 708 C C . PHE A 1 90 ? 13.960 -5.148 -12.870 1.00 90.94 90 PHE A C 1
ATOM 710 O O . PHE A 1 90 ? 13.307 -6.181 -13.018 1.00 90.94 90 PHE A O 1
ATOM 717 N N . PHE A 1 91 ? 13.817 -4.347 -11.816 1.00 90.12 91 PHE A N 1
ATOM 718 C CA . PHE A 1 91 ? 12.844 -4.613 -10.767 1.00 90.12 91 PHE A CA 1
ATOM 719 C C . PHE A 1 91 ? 11.405 -4.392 -11.255 1.00 90.12 91 PHE A C 1
ATOM 721 O O . PHE A 1 91 ? 10.553 -5.236 -11.004 1.00 90.12 91 PHE A O 1
ATOM 728 N N . ASP A 1 92 ? 11.149 -3.355 -12.052 1.00 90.56 92 ASP A N 1
ATOM 729 C CA . ASP A 1 92 ? 9.842 -3.132 -12.684 1.00 90.56 92 ASP A CA 1
ATOM 730 C C . ASP A 1 92 ? 9.455 -4.286 -13.627 1.00 90.56 92 ASP A C 1
ATOM 732 O O . ASP A 1 92 ? 8.352 -4.828 -13.550 1.00 90.56 92 ASP A O 1
ATOM 736 N N . MET A 1 93 ? 10.401 -4.776 -14.439 1.00 92.06 93 MET A N 1
ATOM 737 C CA . MET A 1 93 ? 10.195 -5.992 -15.235 1.00 92.06 93 MET A CA 1
ATOM 738 C C . MET A 1 93 ? 9.910 -7.221 -14.371 1.00 92.06 93 MET A C 1
ATOM 740 O O . MET A 1 93 ? 9.075 -8.046 -14.740 1.00 92.06 93 MET A O 1
ATOM 744 N N . LEU A 1 94 ? 10.587 -7.359 -13.229 1.00 92.31 94 LEU A N 1
ATOM 745 C CA . LEU A 1 94 ? 10.325 -8.444 -12.289 1.00 92.31 94 LEU A CA 1
ATOM 746 C C . LEU A 1 94 ? 8.894 -8.359 -11.740 1.00 92.31 94 LEU A C 1
ATOM 748 O O . LEU A 1 94 ? 8.217 -9.387 -11.682 1.00 92.31 94 LEU A O 1
ATOM 752 N N . MET A 1 95 ? 8.421 -7.161 -11.385 1.00 91.06 95 MET A N 1
ATOM 753 C CA . MET A 1 95 ? 7.055 -6.958 -10.898 1.00 91.06 95 MET A CA 1
ATOM 754 C C . MET A 1 95 ? 6.024 -7.295 -11.976 1.00 91.06 95 MET A C 1
ATOM 756 O O . MET A 1 95 ? 5.118 -8.077 -11.704 1.00 91.06 95 MET A O 1
ATOM 760 N N . MET A 1 96 ? 6.234 -6.861 -13.224 1.00 88.44 96 MET A N 1
ATOM 761 C CA . MET A 1 96 ? 5.358 -7.219 -14.352 1.00 88.44 96 MET A CA 1
ATOM 762 C C . MET A 1 96 ? 5.232 -8.735 -14.593 1.00 88.44 96 MET A C 1
ATOM 764 O O . MET A 1 96 ? 4.242 -9.189 -15.167 1.00 88.44 96 MET A O 1
ATOM 768 N N . VAL A 1 97 ? 6.239 -9.527 -14.207 1.00 93.62 97 VAL A N 1
ATOM 769 C CA . VAL A 1 97 ? 6.239 -10.990 -14.383 1.00 93.62 97 VAL A CA 1
ATOM 770 C C . VAL A 1 97 ? 5.630 -11.718 -13.183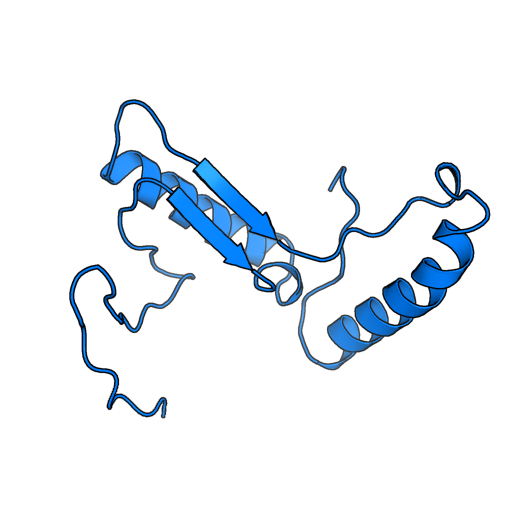 1.00 93.62 97 VAL A C 1
ATOM 772 O O . VAL A 1 97 ? 4.962 -12.737 -13.368 1.00 93.62 97 VAL A O 1
ATOM 775 N N . LEU A 1 98 ? 5.892 -11.253 -11.959 1.00 94.50 98 LEU A N 1
ATOM 776 C CA . LEU A 1 98 ? 5.512 -11.967 -10.734 1.00 94.50 98 LEU A CA 1
ATOM 777 C C . LEU A 1 98 ? 4.127 -11.592 -10.206 1.00 94.50 98 LEU A C 1
ATOM 779 O O . LEU A 1 98 ? 3.482 -12.417 -9.556 1.00 94.50 98 LEU A O 1
ATOM 783 N N . VAL A 1 99 ? 3.691 -10.361 -10.450 1.00 93.88 99 VAL A N 1
ATOM 784 C CA . VAL A 1 99 ? 2.498 -9.759 -9.852 1.00 93.88 99 VAL A CA 1
ATOM 785 C C . VAL A 1 99 ? 1.764 -8.903 -10.886 1.00 93.88 99 VAL A C 1
ATOM 787 O O . VAL A 1 99 ? 2.185 -8.776 -12.032 1.00 93.88 99 VAL A O 1
ATOM 790 N N . THR A 1 100 ? 0.614 -8.343 -10.513 1.00 91.62 100 THR A N 1
ATOM 791 C CA . THR A 1 100 ? -0.166 -7.444 -11.384 1.00 91.62 100 THR A CA 1
ATOM 792 C C . THR A 1 100 ? 0.207 -5.972 -11.214 1.00 91.62 100 THR A C 1
ATOM 794 O O . THR A 1 100 ? -0.438 -5.105 -11.807 1.00 91.62 100 THR A O 1
ATOM 797 N N . GLY A 1 101 ? 1.187 -5.686 -10.358 1.00 91.06 101 GLY A N 1
ATOM 798 C CA . GLY A 1 101 ? 1.662 -4.346 -10.058 1.00 91.06 101 GLY A CA 1
ATOM 799 C C . GLY A 1 101 ? 2.747 -3.835 -11.001 1.00 91.06 101 GLY A C 1
ATOM 800 O O . GLY A 1 101 ? 3.051 -4.431 -12.035 1.00 91.06 101 GLY A O 1
ATOM 801 N N . LYS A 1 102 ? 3.281 -2.670 -10.638 1.00 91.44 102 LYS A N 1
ATOM 802 C CA . LYS A 1 102 ? 4.314 -1.923 -11.361 1.00 91.44 102 LYS A CA 1
ATOM 803 C C . LYS A 1 102 ? 5.038 -0.996 -10.391 1.00 91.44 102 LYS A C 1
ATOM 805 O O . LYS A 1 102 ? 4.450 -0.557 -9.394 1.00 91.44 102 LYS A O 1
ATOM 810 N N . GLU A 1 103 ? 6.264 -0.632 -10.730 1.00 91.06 103 GLU A N 1
ATOM 811 C CA . GLU A 1 103 ? 6.931 0.483 -10.074 1.00 91.06 103 GLU A CA 1
ATOM 812 C C . GLU A 1 103 ? 6.328 1.815 -10.538 1.00 91.06 103 GLU A C 1
ATOM 814 O O . GLU A 1 103 ? 5.834 1.949 -11.660 1.00 91.06 103 GLU A O 1
ATOM 819 N N . ARG A 1 104 ? 6.332 2.814 -9.650 1.00 92.50 104 ARG A N 1
ATOM 820 C CA . ARG A 1 104 ? 5.658 4.102 -9.879 1.00 92.50 104 ARG A CA 1
ATOM 821 C C . ARG A 1 104 ? 6.624 5.268 -9.799 1.00 92.50 104 ARG A C 1
ATOM 823 O O . ARG A 1 104 ? 7.651 5.210 -9.122 1.00 92.50 104 ARG A O 1
ATOM 830 N N . GLN A 1 105 ? 6.287 6.340 -10.503 1.00 91.06 105 GLN A N 1
ATOM 831 C CA . GLN A 1 105 ? 6.973 7.625 -10.364 1.00 91.06 105 GLN A CA 1
ATOM 832 C C . GLN A 1 105 ? 6.387 8.404 -9.181 1.00 91.06 105 GLN A C 1
ATOM 834 O O . GLN A 1 105 ? 5.295 8.108 -8.715 1.00 91.06 105 GLN A O 1
ATOM 839 N N . GLU A 1 106 ? 7.108 9.415 -8.694 1.00 89.75 106 GLU A N 1
ATOM 840 C CA . GLU A 1 106 ? 6.683 10.216 -7.535 1.00 89.75 106 GLU A CA 1
ATOM 841 C C . GLU A 1 106 ? 5.334 10.928 -7.749 1.00 89.75 106 GLU A C 1
ATOM 843 O O . GLU A 1 106 ? 4.601 11.161 -6.792 1.00 89.75 106 GLU A O 1
ATOM 848 N N . GLU A 1 107 ? 5.022 11.317 -8.987 1.00 90.00 107 GLU A N 1
ATOM 849 C CA . GLU A 1 107 ? 3.819 12.092 -9.305 1.00 90.00 107 GLU A CA 1
ATOM 850 C C . GLU A 1 107 ? 2.559 11.253 -9.553 1.00 90.00 107 GLU A C 1
ATOM 852 O O . GLU A 1 107 ? 1.485 11.832 -9.730 1.00 90.00 107 GLU A O 1
ATOM 857 N N . GLU A 1 108 ? 2.701 9.931 -9.621 1.00 87.50 108 GLU A N 1
ATOM 858 C CA . GLU A 1 108 ? 1.602 8.981 -9.823 1.00 87.50 108 GLU A CA 1
ATOM 859 C C . GLU A 1 108 ? 0.910 8.637 -8.495 1.00 87.50 108 GLU A C 1
ATOM 861 O O . GLU A 1 108 ? -0.343 8.668 -8.466 1.00 87.50 108 GLU A O 1
#

pLDDT: mean 87.43, std 13.16, range [43.28, 97.94]

Sequence (108 aa):
MLNTNLQDSGNLKYDAVDMFKEVLASDAILLKWILLDWNDDECLKILKHCKEAISRQNKKGGKVMIIDMVLMKNDKMNGEALNSTETQLFFDMLMMVLVTGKERQEEE

Foldseek 3Di:
DDDPPDDADDPDDDDDDDLLVADAQDQEAEAEQNQQQDDPVSSVSSVVRRQVSPCVRDVVGHYYHYHDDAADDPVPDDPVNVVCNVVQVVVQVVSVVPHVGGHYHPVD

=== Feature glossary ===
Legend for the data blocks above and below:

— What the protein is —

Sequence gives the chain of amino acids in standard one-letter code (A=alanine, C=cysteine, …, Y=tyrosine), read N→C. It is the only feature that is directly encoded by the gene; all structural features are derived from the folded form of this sequence.

The annotation block draws on four external resources. InterPro: which protein families and domains the sequence belongs to. GO: standardized terms for what the protein does, what process it participates in, and where in the cell it acts. CATH: which structural fold it has in the CATH hierarchy. Organism: the species of origin.

— Where its atoms are —

Atomic coordinates in PDBx/mmCIF format — the same representation the Protein Data Bank distributes. Each line of the _atom_site loop places one backbone atom in Cartesian space (units: ångströms, origin: arbitrary).

Six rendered views show the 3D structure from the faces of a cube — i.e. along ±x, ±y, ±z. Rendering representation is drawn randomly per protein from cartoon (secondary-structure ribbons), sticks (backbone bonds), or molecular surface; coloring is either N→C rainbow (blue at the N-terminus through red at the C-terminus) or one color per chain.

— Local backbone conformation —

DSSP 8-state secondary structure assigns each residue one of H (α-helix), G (3₁₀-helix), I (π-helix), E (extended β-strand), B (isolated β-bridge), T (hydrogen-bonded turn), S (bend), or '-' (coil). The assignment is computed from backbone hydrogen-bond geometry via the Kabsch–Sander algorithm.

P-SEA three-state annotation labels each residue as helix, strand, or coil based purely on the geometry of the Cα trace. It serves as a fallback when the full backbone (and thus DSSP) is unavailable.

φ (phi) and ψ (psi) are the two rotatable backbone dihedrals per residue: φ is the C(i-1)–N–Cα–C torsion, ψ is the N–Cα–C–N(i+1) torsion, both in degrees on (−180°, 180°]. α-helical residues cluster near (−60°, −45°); β-strand residues near (−120°, +130°). A Ramachandran plot is simply a scatter of (φ, ψ) for every residue.

— Global shape and packing —

Radius of gyration (Rg) is the root-mean-square distance of Cα atoms from their centroid — a single number for overall size and compactness. A globular domain of N residues has Rg ≈ 2.2·N^0.38 Å; an extended or disordered chain has a much larger Rg. The Cα contact count is the number of residue pairs whose Cα atoms are within 8 Å and are more than four positions apart in sequence — a standard proxy for tertiary packing density. The bounding box is the smallest axis-aligned box enclosing all Cα atoms.

Accessible surface area quantifies burial. A residue with SASA near zero is packed into the hydrophobic core; one with SASA >100 Å² sits on the surface. Computed here via the Shrake–Rupley numerical algorithm with a 1.4 Å probe.

The contact map is a binary N×N matrix image: pixel (i, j) is dark where Cα_i and Cα_j are within 8 Å and |i−j|>4. Because the |i−j|>4 filter removes local helical contacts, off-diagonal stripes parallel to the main diagonal indicate parallel β-sheets; stripes perpendicular to it indicate antiparallel β-sheets. The Ramachandran plot scatters every residue's (φ, ψ) pair against the sterically allowed regions. The PAE heatmap renders the predicted-aligned-error matrix.

— Structural neighborhood —

A 3Di character summarizes, for each residue, the relative orientation of the Cα frame of its nearest spatial neighbor. Because it encodes fold topology rather than chemistry, 3Di alignments detect remote structural similarity that sequence alignment misses.

Structural nearest neighbors (via Foldseek easy-search vs the PDB). Reported per hit: target PDB id, E-value, and alignment TM-score. A TM-score above ~0.5 is the conventional threshold for 'same fold'.

— Confidence and disorder —

For AlphaFold models, the B-factor field carries pLDDT — the model's own estimate of local accuracy on a 0–100 scale. Regions with pLDDT<50 should be treated as essentially unmodeled; they often correspond to intrinsically disordered segments.

B-factor (Debye–Waller factor) reflects atomic displacement in the crystal lattice. It is an experimental observable (units Å²), not a prediction; low values mean the atom is pinned down, high values mean it moves or is heterogeneous across the crystal.

Predicted Aligned Error (PAE) is an AlphaFold confidence matrix: entry (i, j) is the expected error in the position of residue j, in ångströms, when the prediction is superimposed on the true structure at residue i. Low PAE within a block of residues means that block is internally rigid and well-predicted; high PAE between two blocks means their relative placement is uncertain even if each block individually is confident.